Protein AF-A0A812YJ46-F1 (afdb_monomer_lite)

Secondary structure (DSSP, 8-state):
-PPPP-----SS-----EEEE-HHHHHHHHHHHHHTTTS---EEEEEEEETTEEEEEEEEEPP--GGG--TT------

Foldseek 3Di:
DDFDDDDDDDDPDLQAPGEDEDPAAVVVVVVLCVVVVFDDWDKDFDFDDDRRYTYGDHIGTDDDDPVPPDVPDPDPGD

Radius of gyration: 15.07 Å; chains: 1; bounding box: 42×20×34 Å

pLDDT: mean 76.42, std 21.72, range [35.75, 98.06]

Sequence (78 aa):
MAPVAGAGGGGSAHSLTGYSFSPKAYAKAVLHSCKHSAAPVLGLLLGTANGKVLKVADAIPLFHTHALALPGQVDASF

Structure (mmCIF, N/CA/C/O backbone):
data_AF-A0A812YJ46-F1
#
_entry.id   AF-A0A812YJ46-F1
#
loop_
_atom_site.group_PDB
_atom_site.id
_atom_site.type_symbol
_atom_site.label_atom_id
_atom_site.label_alt_id
_atom_site.label_comp_id
_atom_site.label_asym_id
_atom_site.label_entity_id
_atom_site.label_seq_id
_atom_site.pdbx_PDB_ins_code
_atom_site.Cartn_x
_atom_site.Cartn_y
_atom_site.Cartn_z
_atom_site.occupancy
_atom_site.B_iso_or_equiv
_atom_site.auth_seq_id
_atom_site.auth_comp_id
_atom_site.auth_asym_id
_atom_site.auth_atom_id
_atom_site.pdbx_PDB_model_num
ATOM 1 N N . MET A 1 1 ? -13.703 -9.405 5.880 1.00 37.38 1 MET A N 1
ATOM 2 C CA . MET A 1 1 ? -12.338 -9.083 5.412 1.00 37.38 1 MET A CA 1
ATOM 3 C C . MET A 1 1 ? -11.411 -9.170 6.618 1.00 37.38 1 MET A C 1
ATOM 5 O O . MET A 1 1 ? -11.535 -8.346 7.512 1.00 37.38 1 MET A O 1
ATOM 9 N N . ALA A 1 2 ? -10.621 -10.241 6.715 1.00 35.75 2 ALA A N 1
ATOM 10 C CA . ALA A 1 2 ? -9.745 -10.526 7.857 1.00 35.75 2 ALA A CA 1
ATOM 11 C C . ALA A 1 2 ? -8.445 -9.691 7.795 1.00 35.75 2 ALA A C 1
ATOM 13 O O . ALA A 1 2 ? -8.056 -9.290 6.695 1.00 35.75 2 ALA A O 1
ATOM 14 N N . PRO A 1 3 ? -7.768 -9.419 8.928 1.00 43.53 3 PRO A N 1
ATOM 15 C CA . PRO A 1 3 ? -6.488 -8.720 8.922 1.00 43.53 3 PRO A CA 1
ATOM 16 C C . PRO A 1 3 ? -5.392 -9.647 8.382 1.00 43.53 3 PRO A C 1
ATOM 18 O O . PRO A 1 3 ? -5.199 -10.755 8.877 1.00 43.53 3 PRO A O 1
ATOM 21 N N . VAL A 1 4 ? -4.680 -9.193 7.352 1.00 52.91 4 VAL A N 1
ATOM 22 C CA . VAL A 1 4 ? -3.421 -9.809 6.915 1.00 52.91 4 VAL A CA 1
ATOM 23 C C . VAL A 1 4 ? -2.349 -9.486 7.968 1.00 52.91 4 VAL A C 1
ATOM 25 O O . VAL A 1 4 ? -2.448 -8.459 8.632 1.00 52.91 4 VAL A O 1
ATOM 28 N N . ALA A 1 5 ? -1.394 -10.381 8.225 1.00 48.53 5 ALA A N 1
ATOM 29 C CA . ALA A 1 5 ? -0.303 -10.180 9.187 1.00 48.53 5 ALA A CA 1
ATOM 30 C C . ALA A 1 5 ? 0.985 -9.874 8.409 1.00 48.53 5 ALA A C 1
ATOM 32 O O . ALA A 1 5 ? 1.270 -10.532 7.416 1.00 48.53 5 ALA A O 1
ATOM 33 N N . GLY A 1 6 ? 1.725 -8.832 8.797 1.00 45.69 6 GLY A N 1
ATOM 34 C CA . GLY A 1 6 ? 2.916 -8.344 8.095 1.00 45.69 6 GLY A CA 1
ATOM 35 C C . GLY A 1 6 ? 4.131 -8.383 9.017 1.00 45.69 6 GLY A C 1
ATOM 36 O O . GLY A 1 6 ? 4.050 -7.910 10.150 1.00 45.69 6 GLY A O 1
ATOM 37 N N . ALA A 1 7 ? 5.221 -8.980 8.532 1.00 45.47 7 ALA A N 1
ATOM 38 C CA . ALA A 1 7 ? 6.510 -9.114 9.210 1.00 45.47 7 ALA A CA 1
ATOM 39 C C . ALA A 1 7 ? 7.250 -7.760 9.312 1.00 45.47 7 ALA A C 1
ATOM 41 O O . ALA A 1 7 ? 7.149 -6.932 8.409 1.00 45.47 7 ALA A O 1
ATOM 42 N N . GLY A 1 8 ? 7.946 -7.529 10.434 1.00 43.16 8 GLY A N 1
ATOM 43 C CA . GLY A 1 8 ? 8.410 -6.206 10.879 1.00 43.16 8 GLY A CA 1
ATOM 44 C C . GLY A 1 8 ? 9.905 -5.882 10.735 1.00 43.16 8 GLY A C 1
ATOM 45 O O . GLY A 1 8 ? 10.701 -6.685 10.259 1.00 43.16 8 GLY A O 1
ATOM 46 N N . GLY A 1 9 ? 10.257 -4.681 11.217 1.00 36.16 9 GLY A N 1
ATOM 47 C CA . GLY A 1 9 ? 11.611 -4.141 11.404 1.00 36.16 9 GLY A CA 1
ATOM 48 C C . GLY A 1 9 ? 11.643 -3.193 12.620 1.00 36.16 9 GLY A C 1
ATOM 49 O O . GLY A 1 9 ? 10.648 -2.531 12.910 1.00 36.16 9 GLY A O 1
ATOM 50 N N . GLY A 1 10 ? 12.743 -3.216 13.380 1.00 43.62 10 GLY A N 1
ATOM 51 C CA . GLY A 1 10 ? 12.812 -2.878 14.809 1.00 43.62 10 GLY A CA 1
ATOM 52 C C . GLY A 1 10 ? 12.837 -1.394 15.212 1.00 43.62 10 GLY A C 1
ATOM 53 O O . GLY A 1 10 ? 13.619 -0.595 14.712 1.00 43.62 10 GLY A O 1
ATOM 54 N N . GLY A 1 11 ? 12.023 -1.086 16.220 1.00 45.62 11 GLY A N 1
ATOM 55 C CA . GLY A 1 11 ? 11.995 0.115 17.061 1.00 45.62 11 GLY A CA 1
ATOM 56 C C . GLY A 1 11 ? 11.041 -0.206 18.214 1.00 45.62 11 GLY A C 1
ATOM 57 O O . GLY A 1 11 ? 10.022 -0.829 17.933 1.00 45.62 11 GLY A O 1
ATOM 58 N N . SER A 1 12 ? 11.406 0.085 19.476 1.00 50.03 12 SER A N 1
ATOM 59 C CA . SER A 1 12 ? 10.769 -0.430 20.716 1.00 50.03 12 SER A CA 1
ATOM 60 C C . SER A 1 12 ? 9.276 -0.748 20.541 1.00 50.03 12 SER A C 1
ATOM 62 O O . SER A 1 12 ? 8.423 0.143 20.548 1.00 50.03 12 SER A O 1
ATOM 64 N N . ALA A 1 13 ? 8.987 -2.017 20.232 1.00 58.81 13 ALA A N 1
ATOM 65 C CA . ALA A 1 13 ? 7.749 -2.393 19.569 1.00 58.81 13 ALA A CA 1
ATOM 66 C C . ALA A 1 13 ? 6.611 -2.371 20.581 1.00 58.81 13 ALA A C 1
ATOM 68 O O . ALA A 1 13 ? 6.446 -3.293 21.380 1.00 58.81 13 ALA A O 1
ATOM 69 N N . HIS A 1 14 ? 5.783 -1.332 20.527 1.00 58.19 14 HIS A N 1
ATOM 70 C CA . HIS A 1 14 ? 4.454 -1.425 21.102 1.00 58.19 14 HIS A CA 1
ATOM 71 C C . HIS A 1 14 ? 3.739 -2.550 20.341 1.00 58.19 14 HIS A C 1
ATOM 73 O O . HIS A 1 14 ? 3.443 -2.385 19.159 1.00 58.19 14 HIS A O 1
ATOM 79 N N . SER A 1 15 ? 3.565 -3.718 20.978 1.00 76.56 15 SER A N 1
ATOM 80 C CA . SER A 1 15 ? 3.006 -4.924 20.350 1.00 76.56 15 SER A CA 1
ATOM 81 C C . SER A 1 15 ? 1.693 -4.583 19.655 1.00 76.56 15 SER A C 1
ATOM 83 O O . SER A 1 15 ? 0.651 -4.413 20.297 1.00 76.56 15 SER A O 1
ATOM 85 N N . LEU A 1 16 ? 1.758 -4.469 18.336 1.00 76.56 16 LEU A N 1
ATOM 86 C CA . LEU A 1 16 ? 0.621 -4.148 17.503 1.00 76.56 16 LEU A 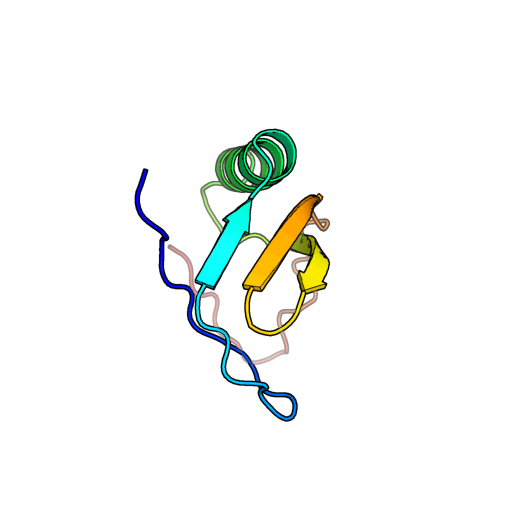CA 1
ATOM 87 C C . LEU A 1 16 ? -0.291 -5.375 17.420 1.00 76.56 16 LEU A C 1
ATOM 89 O O . LEU A 1 16 ? 0.180 -6.486 17.203 1.00 76.56 16 LEU A O 1
ATOM 93 N N . THR A 1 17 ? -1.596 -5.187 17.580 1.00 84.75 17 THR A N 1
ATOM 94 C CA . THR A 1 17 ? -2.595 -6.262 17.487 1.00 84.75 17 THR A CA 1
ATOM 95 C C . THR A 1 17 ? -3.246 -6.340 16.108 1.00 84.75 17 THR A C 1
ATOM 97 O O . THR A 1 17 ? -3.981 -7.284 15.839 1.00 84.75 17 THR A O 1
ATOM 100 N N . GLY A 1 18 ? -3.005 -5.363 15.227 1.00 91.25 18 GLY A N 1
ATOM 101 C CA . GLY A 1 18 ? -3.483 -5.409 13.847 1.00 91.25 18 GLY A CA 1
ATOM 102 C C . GLY A 1 18 ? -3.235 -4.128 13.058 1.00 91.25 18 GLY A C 1
ATOM 103 O O . GLY A 1 18 ? -2.832 -3.099 13.602 1.00 91.25 18 GLY A O 1
ATOM 104 N N . TYR A 1 19 ? -3.512 -4.188 11.760 1.00 94.25 19 TYR A N 1
ATOM 105 C CA . TYR A 1 19 ? -3.439 -3.040 10.867 1.00 94.25 19 TYR A CA 1
ATOM 106 C C . TYR A 1 19 ? -4.567 -3.054 9.836 1.00 94.25 19 TYR A C 1
ATOM 108 O O . TYR A 1 19 ? -5.171 -4.088 9.553 1.00 94.25 19 TYR A O 1
ATOM 116 N N . SER A 1 20 ? -4.844 -1.890 9.257 1.00 94.69 20 SER A N 1
ATOM 117 C CA . SER A 1 20 ? -5.819 -1.724 8.178 1.00 94.69 20 SER A CA 1
ATOM 118 C C . SER A 1 20 ? -5.316 -0.725 7.145 1.00 94.69 20 SER A C 1
ATOM 120 O O . SER A 1 20 ? -4.712 0.280 7.522 1.00 94.69 20 SER A O 1
ATOM 122 N N . PHE A 1 21 ? -5.630 -0.955 5.873 1.00 96.56 21 PHE A N 1
ATOM 123 C CA . PHE A 1 21 ? -5.310 -0.048 4.774 1.00 96.56 21 PHE A CA 1
ATOM 124 C C . PHE A 1 21 ? -6.557 0.681 4.282 1.00 96.56 21 PHE A C 1
ATOM 126 O O . PHE A 1 21 ? -7.624 0.080 4.150 1.00 96.56 21 PHE A O 1
ATOM 133 N N . SER A 1 22 ? -6.412 1.962 3.941 1.00 97.69 22 SER A N 1
ATOM 134 C CA . SER A 1 22 ? -7.388 2.629 3.086 1.00 97.69 22 SER A CA 1
ATOM 135 C C . SER A 1 22 ? -7.372 1.978 1.691 1.00 97.69 22 SER A C 1
ATOM 137 O O . SER A 1 22 ? -6.302 1.573 1.217 1.00 97.69 22 SER A O 1
ATOM 139 N N . PRO A 1 23 ? -8.516 1.902 0.984 1.00 98.06 23 PRO A N 1
ATOM 140 C CA . PRO A 1 23 ? -8.551 1.351 -0.373 1.00 98.06 23 PRO A CA 1
ATOM 141 C C . PRO A 1 23 ? -7.572 2.052 -1.325 1.00 98.06 23 PRO A C 1
ATOM 143 O O . PRO A 1 23 ? -6.929 1.409 -2.151 1.00 98.06 23 PRO A O 1
ATOM 146 N N . LYS A 1 24 ? -7.397 3.370 -1.159 1.00 97.38 24 LYS A N 1
ATOM 147 C CA . LYS A 1 24 ? -6.455 4.184 -1.935 1.00 97.38 24 LYS A CA 1
ATOM 148 C C . LYS A 1 24 ? -4.999 3.780 -1.687 1.00 97.38 24 LYS A C 1
ATOM 150 O O . LYS A 1 24 ? -4.242 3.646 -2.646 1.00 97.38 24 LYS A O 1
ATOM 155 N N . ALA A 1 25 ? -4.609 3.591 -0.425 1.00 97.88 25 ALA A N 1
ATOM 156 C CA . ALA A 1 25 ? -3.256 3.172 -0.067 1.00 97.88 25 ALA A CA 1
ATOM 157 C C . ALA A 1 25 ? -2.934 1.799 -0.669 1.00 97.88 25 ALA A C 1
ATOM 159 O O . ALA A 1 25 ? -1.893 1.626 -1.300 1.00 97.88 25 ALA A O 1
ATOM 160 N N . TYR A 1 26 ? -3.868 0.855 -0.529 1.00 97.50 26 TYR A N 1
ATOM 161 C CA . TYR A 1 26 ? -3.722 -0.489 -1.075 1.00 97.50 26 TYR A CA 1
ATOM 162 C C . TYR A 1 26 ? -3.611 -0.474 -2.605 1.00 97.50 26 TYR A C 1
ATOM 164 O O . TYR A 1 26 ? -2.684 -1.061 -3.158 1.00 97.50 26 TYR A O 1
ATOM 172 N N . ALA A 1 27 ? -4.484 0.274 -3.290 1.00 97.88 27 ALA A N 1
ATOM 173 C CA . ALA A 1 27 ? -4.435 0.410 -4.743 1.00 97.88 27 ALA A CA 1
ATOM 174 C C . ALA A 1 27 ? -3.093 0.980 -5.227 1.00 97.88 27 ALA A C 1
ATOM 176 O O . ALA A 1 27 ? -2.512 0.450 -6.168 1.00 97.88 27 ALA A O 1
ATOM 177 N N . LYS A 1 28 ? -2.557 2.019 -4.569 1.00 96.94 28 LYS A N 1
ATOM 178 C CA . LYS A 1 28 ? -1.253 2.589 -4.941 1.00 96.94 28 LYS A CA 1
ATOM 179 C C . LYS A 1 28 ? -0.102 1.602 -4.769 1.00 96.94 28 LYS A C 1
ATOM 181 O O . LYS A 1 28 ? 0.759 1.542 -5.643 1.00 96.94 28 LYS A O 1
ATOM 186 N N . ALA A 1 29 ? -0.097 0.835 -3.680 1.00 95.06 29 ALA A N 1
ATOM 187 C CA . ALA A 1 29 ? 0.918 -0.187 -3.449 1.00 95.06 29 ALA A CA 1
ATOM 188 C C . ALA A 1 29 ? 0.856 -1.285 -4.523 1.00 95.06 29 ALA A C 1
ATOM 190 O O . ALA A 1 29 ? 1.860 -1.558 -5.175 1.00 95.06 29 ALA A O 1
ATOM 191 N N . VAL A 1 30 ? -0.335 -1.839 -4.779 1.00 96.00 30 VAL A N 1
ATOM 192 C CA . VAL A 1 30 ? -0.526 -2.905 -5.775 1.00 96.00 30 VAL A CA 1
ATOM 193 C C . VAL A 1 30 ? -0.185 -2.425 -7.184 1.00 96.00 30 VAL A C 1
ATOM 195 O O . VAL A 1 30 ? 0.566 -3.089 -7.891 1.00 96.00 30 VAL A O 1
ATOM 198 N N . LEU A 1 31 ? -0.675 -1.251 -7.594 1.00 96.44 31 LEU A N 1
ATOM 199 C CA . LEU A 1 31 ? -0.390 -0.709 -8.925 1.00 96.44 31 LEU A CA 1
ATOM 200 C C . LEU A 1 31 ? 1.103 -0.437 -9.132 1.00 96.44 31 LEU A C 1
ATOM 202 O O . LEU A 1 31 ? 1.610 -0.634 -10.234 1.00 96.44 31 LEU A O 1
ATOM 206 N N . HIS A 1 32 ? 1.816 -0.010 -8.089 1.00 93.75 32 HIS A N 1
ATOM 207 C CA . HIS A 1 32 ? 3.260 0.173 -8.161 1.00 93.75 32 HIS A CA 1
ATOM 208 C C . HIS A 1 32 ? 3.994 -1.151 -8.386 1.00 93.75 32 HIS A C 1
ATOM 210 O O . HIS A 1 32 ? 4.841 -1.218 -9.276 1.00 93.75 32 HIS A O 1
ATOM 216 N N . SER A 1 33 ? 3.613 -2.203 -7.654 1.00 91.31 33 SER A N 1
ATOM 217 C CA . SER A 1 33 ? 4.144 -3.554 -7.853 1.00 91.31 33 SER A CA 1
ATOM 218 C C . SER A 1 33 ? 3.838 -4.086 -9.253 1.00 91.31 33 SER A C 1
ATOM 220 O O . SER A 1 33 ? 4.720 -4.626 -9.907 1.00 91.31 33 SER A O 1
ATOM 222 N N . CYS A 1 34 ? 2.621 -3.882 -9.766 1.00 93.75 34 CYS A N 1
ATOM 223 C CA . CYS A 1 34 ? 2.262 -4.316 -11.118 1.00 93.75 34 CYS A CA 1
ATOM 224 C C . CYS A 1 34 ? 3.022 -3.553 -12.210 1.00 93.75 34 CYS A C 1
ATOM 226 O O . CYS A 1 34 ? 3.378 -4.140 -13.226 1.00 93.75 34 CYS A O 1
ATOM 228 N N . LYS A 1 35 ? 3.285 -2.254 -12.014 1.00 91.06 35 LYS A N 1
ATOM 229 C CA . LYS A 1 35 ? 4.044 -1.441 -12.975 1.00 91.06 35 LYS A CA 1
ATOM 230 C C . LYS A 1 35 ? 5.487 -1.938 -13.141 1.00 91.06 35 LYS A C 1
ATOM 232 O O . LYS A 1 35 ? 6.064 -1.760 -14.209 1.00 91.06 35 LYS A O 1
ATOM 237 N N . HIS A 1 36 ? 6.056 -2.549 -12.104 1.00 88.31 36 HIS A N 1
ATOM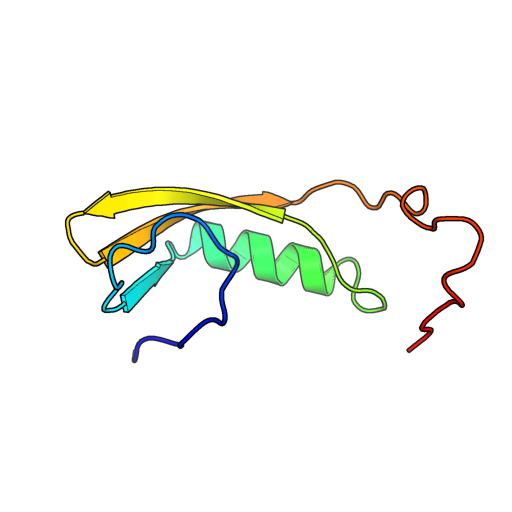 238 C CA . HIS A 1 36 ? 7.425 -3.060 -12.090 1.00 88.31 36 HIS A CA 1
ATOM 239 C C . HIS A 1 36 ? 7.450 -4.506 -11.588 1.00 88.31 36 HIS A C 1
ATOM 241 O O . HIS A 1 36 ? 8.104 -4.836 -10.608 1.00 88.31 36 HIS A O 1
ATOM 247 N N . SER A 1 37 ? 6.717 -5.379 -12.278 1.00 83.75 37 SER A N 1
ATOM 248 C CA . SER A 1 37 ? 6.472 -6.760 -11.844 1.00 83.75 37 SER A CA 1
ATOM 249 C C . SER A 1 37 ? 7.709 -7.661 -11.804 1.00 83.75 37 SER A C 1
ATOM 251 O O . SER A 1 37 ? 7.637 -8.742 -11.233 1.00 83.75 37 SER A O 1
ATOM 253 N N . ALA A 1 38 ? 8.807 -7.246 -12.439 1.00 85.94 38 ALA A N 1
ATOM 254 C CA . ALA A 1 38 ? 10.045 -8.017 -12.556 1.00 85.94 38 ALA A CA 1
ATOM 255 C C . ALA A 1 38 ? 11.053 -7.747 -11.424 1.00 85.94 38 ALA A C 1
ATOM 257 O O . ALA A 1 38 ? 12.163 -8.262 -11.468 1.00 85.94 38 ALA A O 1
ATOM 258 N N . ALA A 1 39 ? 10.721 -6.888 -10.453 1.00 82.12 39 ALA A N 1
ATOM 259 C CA . ALA A 1 39 ? 11.608 -6.595 -9.334 1.00 82.12 39 ALA A CA 1
ATOM 260 C C . ALA A 1 39 ? 10.823 -6.191 -8.076 1.00 82.12 39 ALA A C 1
ATOM 262 O O . ALA A 1 39 ? 9.732 -5.622 -8.175 1.00 82.12 39 ALA A O 1
ATOM 263 N N . PRO A 1 40 ? 11.379 -6.414 -6.872 1.00 86.69 40 PRO A N 1
ATOM 264 C CA . PRO A 1 40 ? 10.851 -5.817 -5.656 1.00 86.69 40 PRO A CA 1
ATOM 265 C C . PRO A 1 40 ? 10.805 -4.289 -5.762 1.00 86.69 40 PRO A C 1
ATOM 267 O O . PRO A 1 40 ? 11.752 -3.650 -6.223 1.00 86.69 40 PRO A O 1
ATOM 270 N N . VAL A 1 41 ? 9.711 -3.700 -5.285 1.00 89.31 41 VAL A N 1
ATOM 271 C CA . VAL A 1 41 ? 9.495 -2.249 -5.294 1.00 89.31 41 VAL A CA 1
ATOM 272 C C . VAL A 1 41 ? 9.470 -1.698 -3.871 1.00 89.31 41 VAL A C 1
ATOM 274 O O . VAL A 1 41 ? 9.007 -2.368 -2.947 1.00 89.31 41 VAL A O 1
ATOM 277 N N . LEU A 1 42 ? 9.953 -0.468 -3.685 1.00 91.25 42 LEU A N 1
ATOM 278 C CA . LEU A 1 42 ? 9.988 0.198 -2.381 1.00 91.25 42 LEU A CA 1
ATOM 279 C C . LEU A 1 42 ? 8.938 1.309 -2.301 1.00 91.25 42 LEU A C 1
ATOM 281 O O . LEU A 1 42 ? 8.662 2.012 -3.270 1.00 91.25 42 LEU A O 1
ATOM 285 N N . GLY A 1 43 ? 8.371 1.502 -1.114 1.00 92.38 43 GLY A N 1
ATOM 286 C CA . GLY A 1 43 ? 7.365 2.529 -0.867 1.00 92.38 43 GLY A CA 1
ATOM 287 C C . GLY A 1 43 ? 7.257 2.887 0.609 1.00 92.38 43 GLY A C 1
ATOM 288 O O . GLY A 1 43 ? 7.605 2.089 1.479 1.00 92.38 43 GLY A O 1
ATOM 289 N N . LEU A 1 44 ? 6.752 4.087 0.891 1.00 95.56 44 LEU A N 1
ATOM 290 C CA . LEU A 1 44 ? 6.439 4.536 2.248 1.00 95.56 44 LEU A CA 1
ATOM 291 C C . LEU A 1 44 ? 4.946 4.384 2.529 1.00 95.56 44 LEU A C 1
ATOM 293 O O . LEU A 1 44 ? 4.109 4.756 1.704 1.00 95.56 44 LEU A O 1
ATOM 297 N N . LEU A 1 45 ? 4.614 3.883 3.717 1.00 96.44 45 LEU A N 1
ATOM 298 C CA . LEU A 1 45 ? 3.244 3.808 4.214 1.00 96.44 45 LEU A CA 1
ATOM 299 C C . LEU A 1 45 ? 3.013 4.931 5.221 1.00 96.44 45 LEU A C 1
ATOM 301 O O . LEU A 1 45 ? 3.741 5.056 6.203 1.00 96.44 45 LEU A O 1
ATOM 305 N N . LEU A 1 46 ? 1.990 5.743 4.972 1.00 96.06 46 LEU A N 1
ATOM 306 C CA . LEU A 1 46 ? 1.623 6.877 5.809 1.00 96.06 46 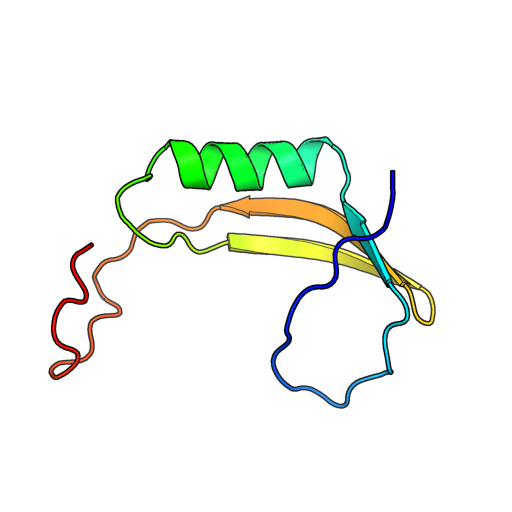LEU A CA 1
ATOM 307 C C . LEU A 1 46 ? 0.313 6.579 6.521 1.00 96.06 46 LEU A C 1
ATOM 309 O O . LEU A 1 46 ? -0.639 6.064 5.929 1.00 96.06 46 LEU A O 1
ATOM 313 N N . GLY A 1 47 ? 0.242 6.916 7.801 1.00 95.69 47 GLY A N 1
ATOM 314 C CA . GLY A 1 47 ? -0.908 6.569 8.611 1.00 95.69 47 GLY A CA 1
ATOM 315 C C . GLY A 1 47 ? -0.797 7.048 10.043 1.00 95.69 47 GLY A C 1
ATOM 316 O O . GLY A 1 47 ? 0.115 7.787 10.406 1.00 95.69 47 GLY A O 1
ATOM 317 N N . THR A 1 48 ? -1.745 6.602 10.855 1.00 94.88 48 THR A N 1
ATOM 318 C CA . THR A 1 48 ? -1.780 6.894 12.285 1.00 94.88 48 THR A CA 1
ATOM 319 C C . THR A 1 48 ? -1.733 5.607 13.094 1.00 94.88 48 THR A C 1
ATOM 321 O O . THR A 1 48 ? -2.285 4.573 12.703 1.00 94.88 48 THR A O 1
ATOM 324 N N . ALA A 1 49 ? -1.069 5.678 14.243 1.00 91.12 49 ALA A N 1
ATOM 325 C CA . ALA A 1 49 ? -1.131 4.653 15.270 1.00 91.12 49 ALA A CA 1
ATOM 326 C C . ALA A 1 49 ? -2.164 5.073 16.315 1.00 91.12 49 ALA A C 1
ATOM 328 O O . ALA A 1 49 ? -2.102 6.185 16.836 1.00 91.12 49 ALA A O 1
ATOM 329 N N . ASN A 1 50 ? -3.108 4.189 16.627 1.00 84.88 50 ASN A N 1
ATOM 330 C CA . ASN A 1 50 ? -4.003 4.369 17.762 1.00 84.88 50 ASN A CA 1
ATOM 331 C C . ASN A 1 50 ? -3.911 3.138 18.668 1.00 84.88 50 ASN A C 1
ATOM 333 O O . ASN A 1 50 ? -4.393 2.056 18.320 1.00 84.88 50 ASN A O 1
ATOM 337 N N . GLY A 1 51 ? -3.247 3.301 19.813 1.00 86.31 51 GLY A N 1
ATOM 338 C CA . GLY A 1 51 ? -2.993 2.224 20.763 1.00 86.31 51 GLY A CA 1
ATOM 339 C C . GLY A 1 51 ? -2.197 1.081 20.132 1.00 86.31 51 GLY A C 1
ATOM 340 O O . GLY A 1 51 ? -0.988 1.184 19.942 1.00 86.31 51 GLY A O 1
ATOM 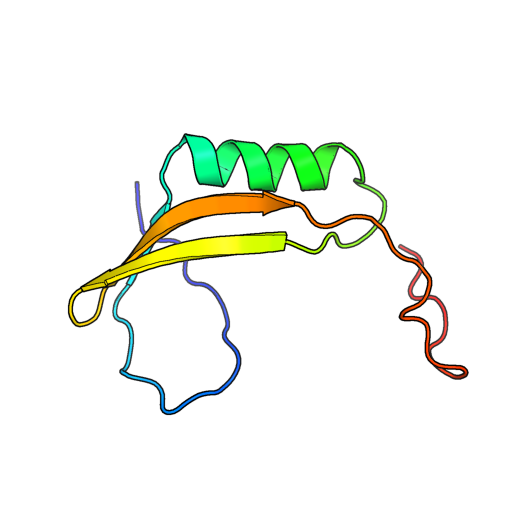341 N N . LYS A 1 52 ? -2.885 -0.023 19.821 1.00 87.69 52 LYS A N 1
ATOM 342 C CA . LYS A 1 52 ? -2.298 -1.240 19.235 1.00 87.69 52 LYS A CA 1
ATOM 343 C C . LYS A 1 52 ? -2.724 -1.484 17.782 1.00 87.69 52 LYS A C 1
ATOM 345 O O . LYS A 1 52 ? -2.529 -2.585 17.277 1.00 87.69 52 LYS A O 1
ATOM 350 N N . VAL A 1 53 ? -3.323 -0.501 17.107 1.00 90.06 53 VAL A N 1
ATOM 351 C CA . VAL A 1 53 ? -3.773 -0.637 15.711 1.00 90.06 53 VAL A CA 1
ATOM 352 C C . VAL A 1 53 ? -3.155 0.450 14.836 1.00 90.06 53 VAL A C 1
ATOM 354 O O . VAL A 1 53 ? -3.251 1.636 15.156 1.00 90.06 53 VAL A O 1
ATOM 357 N N . LEU A 1 54 ? -2.563 0.050 13.706 1.00 93.88 54 LEU A N 1
ATOM 358 C CA . LEU A 1 54 ? -2.087 0.970 12.667 1.00 93.88 54 LEU A CA 1
ATOM 359 C C . LEU A 1 54 ? -3.139 1.134 11.572 1.00 93.88 54 LEU A C 1
ATOM 361 O O . LEU A 1 54 ? -3.597 0.162 10.968 1.00 93.88 54 LEU A O 1
ATOM 365 N N . LYS A 1 55 ? -3.489 2.381 11.269 1.00 95.81 55 LYS A N 1
ATOM 366 C CA . LYS A 1 55 ? -4.342 2.726 10.132 1.00 95.81 55 LYS A CA 1
ATOM 367 C C . LYS A 1 55 ? -3.490 3.368 9.053 1.00 95.81 55 LYS A C 1
ATOM 369 O O . LYS A 1 55 ? -3.106 4.528 9.177 1.00 95.81 55 LYS A O 1
ATOM 374 N N . VAL A 1 56 ? -3.215 2.620 7.991 1.00 97.38 56 VAL A N 1
ATOM 375 C CA . VAL A 1 56 ? -2.495 3.116 6.818 1.00 97.38 56 VAL A CA 1
ATOM 376 C C . VAL A 1 56 ? -3.470 3.909 5.954 1.00 97.38 56 VAL A C 1
ATOM 378 O O . VAL A 1 56 ? -4.383 3.352 5.345 1.00 97.38 56 VAL A O 1
ATOM 381 N N . ALA A 1 57 ? -3.297 5.225 5.934 1.00 97.50 57 ALA A N 1
ATOM 382 C CA . ALA A 1 57 ? -4.141 6.150 5.193 1.00 97.50 57 ALA A CA 1
ATOM 383 C C . ALA A 1 57 ? -3.669 6.319 3.745 1.00 97.50 57 ALA A C 1
ATOM 385 O O . ALA A 1 57 ? -4.510 6.481 2.856 1.00 97.50 57 ALA A O 1
ATOM 386 N N . ASP A 1 58 ? -2.357 6.247 3.499 1.00 97.62 58 ASP A N 1
ATOM 387 C CA . ASP A 1 58 ? -1.792 6.424 2.167 1.00 97.62 58 ASP A CA 1
ATOM 388 C C . ASP A 1 58 ? -0.515 5.605 1.920 1.00 97.62 58 ASP A C 1
ATOM 390 O O . ASP A 1 58 ? 0.161 5.184 2.856 1.00 97.62 58 ASP A O 1
ATOM 394 N N . ALA A 1 59 ? -0.183 5.402 0.645 1.00 97.81 59 ALA A N 1
ATOM 395 C CA . ALA A 1 59 ? 1.084 4.819 0.209 1.00 97.81 59 ALA A CA 1
ATOM 396 C C . ALA A 1 59 ? 1.771 5.744 -0.806 1.00 97.81 59 ALA A C 1
ATOM 398 O O . ALA A 1 59 ? 1.112 6.289 -1.705 1.00 97.81 59 ALA A O 1
ATOM 399 N N . ILE A 1 60 ? 3.085 5.912 -0.658 1.00 97.06 60 ILE A N 1
ATOM 400 C CA . ILE A 1 60 ? 3.947 6.712 -1.530 1.00 97.06 60 ILE A CA 1
ATOM 401 C C . ILE A 1 60 ? 4.968 5.774 -2.185 1.00 97.06 60 ILE A C 1
ATOM 403 O O . ILE A 1 60 ? 5.957 5.409 -1.545 1.00 97.06 60 ILE A O 1
ATOM 407 N N . PRO A 1 61 ? 4.722 5.352 -3.437 1.00 94.06 61 PRO A N 1
ATOM 408 C CA . PRO A 1 61 ? 5.702 4.639 -4.247 1.00 94.06 61 PRO A CA 1
ATOM 409 C C . PRO A 1 61 ? 7.012 5.421 -4.354 1.00 94.06 61 PRO A C 1
ATOM 411 O O . PRO A 1 61 ? 6.982 6.616 -4.657 1.00 94.06 61 PRO A O 1
ATOM 414 N N . LEU A 1 62 ? 8.149 4.767 -4.125 1.00 91.44 62 LEU A N 1
ATOM 415 C CA . LEU A 1 62 ? 9.457 5.373 -4.366 1.00 91.44 62 LEU A CA 1
ATOM 416 C C . LEU A 1 62 ? 9.925 5.072 -5.794 1.00 91.44 62 LEU A C 1
ATOM 418 O O . LEU A 1 62 ? 9.427 4.171 -6.470 1.00 91.44 62 LEU A O 1
ATOM 422 N N . PHE A 1 63 ? 10.869 5.869 -6.289 1.00 84.44 63 PHE A N 1
ATOM 423 C CA . PHE A 1 63 ? 11.467 5.617 -7.596 1.00 84.44 63 PHE A CA 1
ATOM 424 C C . PHE A 1 63 ? 12.351 4.370 -7.569 1.00 84.44 63 PHE A C 1
ATOM 426 O O . PHE A 1 63 ? 12.940 4.019 -6.547 1.00 84.44 63 PHE A O 1
ATOM 433 N N . HIS A 1 64 ? 12.464 3.728 -8.729 1.00 73.94 64 HIS A N 1
ATOM 434 C CA . HIS A 1 64 ? 13.321 2.565 -8.913 1.00 73.94 64 HIS A CA 1
ATOM 435 C C . HIS A 1 64 ? 14.744 3.066 -9.084 1.00 73.94 64 HIS A C 1
ATOM 437 O O . HIS A 1 64 ? 15.138 3.511 -10.160 1.00 73.94 64 HIS A O 1
ATOM 443 N N . THR A 1 65 ? 15.494 3.039 -7.992 1.00 64.75 65 THR A N 1
ATOM 444 C CA . THR A 1 65 ? 16.921 3.322 -8.002 1.00 64.75 65 THR A CA 1
ATOM 445 C C . THR A 1 65 ? 17.659 1.995 -7.926 1.00 64.75 65 THR A C 1
ATOM 447 O O . THR A 1 65 ? 17.673 1.349 -6.884 1.00 64.75 65 THR A O 1
ATOM 450 N N . HIS A 1 66 ? 18.327 1.609 -9.015 1.00 62.69 66 HIS A N 1
ATOM 451 C CA . HIS A 1 66 ? 19.264 0.476 -9.021 1.00 62.69 66 HIS A CA 1
ATOM 452 C C . HIS A 1 66 ? 20.567 0.780 -8.246 1.00 62.69 66 HIS A C 1
ATOM 454 O O . HIS A 1 66 ? 21.413 -0.090 -8.080 1.00 62.69 66 HIS A O 1
ATOM 460 N N . ALA A 1 67 ? 20.738 2.009 -7.742 1.00 54.53 67 ALA A N 1
ATOM 461 C CA . ALA A 1 67 ? 21.966 2.468 -7.088 1.00 54.53 67 ALA A CA 1
ATOM 462 C C . ALA A 1 67 ? 22.164 1.967 -5.643 1.00 54.53 67 ALA A C 1
ATOM 464 O O . ALA A 1 67 ? 23.182 2.286 -5.039 1.00 54.53 67 ALA A O 1
ATOM 465 N N . LEU A 1 68 ? 21.229 1.191 -5.080 1.00 52.03 68 LEU A N 1
ATOM 466 C CA . LEU A 1 68 ? 21.448 0.503 -3.798 1.00 52.03 68 LEU A CA 1
ATOM 467 C C . LEU A 1 68 ? 22.139 -0.861 -3.956 1.00 52.03 68 LEU A C 1
ATOM 469 O O . LEU A 1 68 ? 22.331 -1.559 -2.962 1.00 52.03 68 LEU A O 1
ATOM 473 N N . A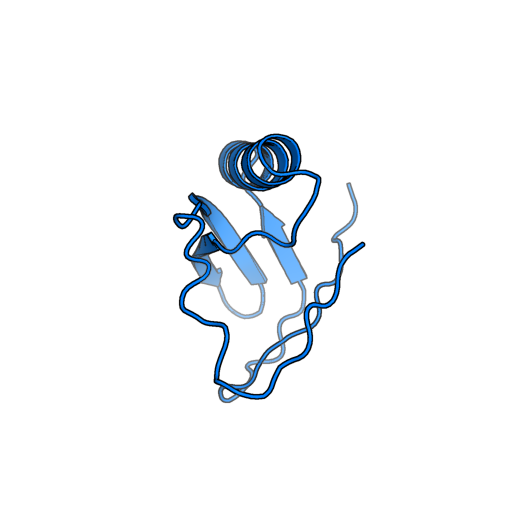LA A 1 69 ? 22.567 -1.228 -5.170 1.00 53.38 69 ALA A N 1
ATOM 474 C CA . ALA A 1 69 ? 23.536 -2.299 -5.348 1.00 53.38 69 ALA A CA 1
ATOM 475 C C . ALA A 1 69 ? 24.884 -1.854 -4.755 1.00 53.38 69 ALA A C 1
ATOM 477 O O . ALA A 1 69 ? 25.692 -1.189 -5.404 1.00 53.38 69 ALA A O 1
ATOM 478 N N . LEU A 1 70 ? 25.120 -2.194 -3.488 1.00 54.59 70 LEU A N 1
ATOM 479 C CA . LEU A 1 70 ? 26.460 -2.167 -2.913 1.00 54.59 70 LEU A CA 1
ATOM 480 C C . LEU A 1 70 ? 27.369 -3.063 -3.773 1.00 54.59 70 LEU A C 1
ATOM 482 O O . LEU A 1 70 ? 26.925 -4.142 -4.184 1.00 54.59 70 LEU A O 1
ATOM 486 N N . PRO A 1 71 ? 28.628 -2.672 -4.043 1.00 43.72 71 PRO A N 1
ATOM 487 C CA . PRO A 1 71 ? 29.563 -3.541 -4.745 1.00 43.72 71 PRO A CA 1
ATOM 488 C C . PRO A 1 71 ? 29.748 -4.826 -3.923 1.00 43.72 71 PRO A C 1
ATOM 490 O O . PRO A 1 71 ? 30.382 -4.809 -2.871 1.00 43.72 71 PRO A O 1
ATOM 493 N N . GLY A 1 72 ? 29.131 -5.923 -4.376 1.00 57.59 72 GLY A N 1
ATOM 494 C CA . GLY A 1 72 ? 29.171 -7.229 -3.710 1.00 57.59 72 GLY A CA 1
ATOM 495 C C . GLY A 1 72 ? 27.829 -7.950 -3.555 1.00 57.59 72 GLY A C 1
ATOM 496 O O . GLY A 1 72 ? 27.844 -9.142 -3.256 1.00 57.59 72 GLY A O 1
ATOM 497 N N . GLN A 1 73 ? 26.680 -7.301 -3.781 1.00 53.56 73 GLN A N 1
ATOM 498 C CA . GLN A 1 73 ? 25.404 -8.024 -3.782 1.00 53.56 73 GLN A CA 1
ATOM 499 C C . GLN A 1 73 ? 25.081 -8.497 -5.201 1.00 53.56 73 GLN A C 1
ATOM 501 O O . GLN A 1 73 ? 24.660 -7.716 -6.052 1.00 53.56 73 GLN A O 1
ATOM 506 N N . VAL A 1 74 ? 25.350 -9.781 -5.449 1.00 53.34 74 VAL A N 1
ATOM 507 C CA . VAL A 1 74 ? 24.983 -10.468 -6.688 1.00 53.34 74 VAL A CA 1
ATOM 508 C C . VAL A 1 74 ? 23.499 -10.268 -6.967 1.00 53.34 74 VAL A C 1
ATOM 510 O O . VAL A 1 74 ? 22.653 -10.391 -6.080 1.00 53.34 74 VAL A O 1
ATOM 513 N N . ASP A 1 75 ? 23.239 -9.906 -8.213 1.00 46.62 75 ASP A N 1
ATOM 514 C CA . ASP A 1 75 ? 21.934 -9.719 -8.810 1.00 46.62 75 ASP A CA 1
ATOM 515 C C . ASP A 1 75 ? 21.045 -10.933 -8.502 1.00 46.62 75 ASP A C 1
ATOM 517 O O . ASP A 1 75 ? 21.233 -12.024 -9.041 1.00 46.62 75 ASP A O 1
ATOM 521 N N . ALA A 1 76 ? 20.104 -10.768 -7.573 1.00 42.53 76 ALA A N 1
ATOM 522 C CA . ALA A 1 76 ? 19.017 -11.719 -7.413 1.00 42.53 76 ALA A CA 1
ATOM 523 C C . ALA A 1 76 ? 17.979 -11.417 -8.500 1.00 42.53 76 ALA A C 1
ATOM 525 O O . ALA A 1 76 ? 16.910 -10.879 -8.221 1.00 42.53 76 ALA A O 1
ATOM 526 N N . SER A 1 77 ? 18.340 -11.731 -9.745 1.00 40.50 77 SER A N 1
ATOM 527 C CA . SER A 1 77 ? 17.396 -11.945 -10.836 1.00 40.50 77 SER A CA 1
ATOM 528 C C . SER A 1 77 ? 16.439 -13.071 -10.446 1.00 40.50 77 SER A C 1
ATOM 530 O O . SER A 1 77 ? 16.870 -14.220 -10.325 1.00 40.50 77 SER A O 1
ATOM 532 N N . PHE A 1 78 ? 15.160 -12.740 -10.272 1.00 41.53 78 PHE A N 1
ATOM 533 C CA . PHE A 1 78 ? 14.019 -13.531 -10.745 1.00 41.53 78 PHE A CA 1
ATOM 534 C C . PHE A 1 78 ? 12.762 -12.661 -10.817 1.00 41.53 78 PHE A C 1
ATOM 536 O O . PHE A 1 78 ? 12.494 -11.936 -9.832 1.00 41.53 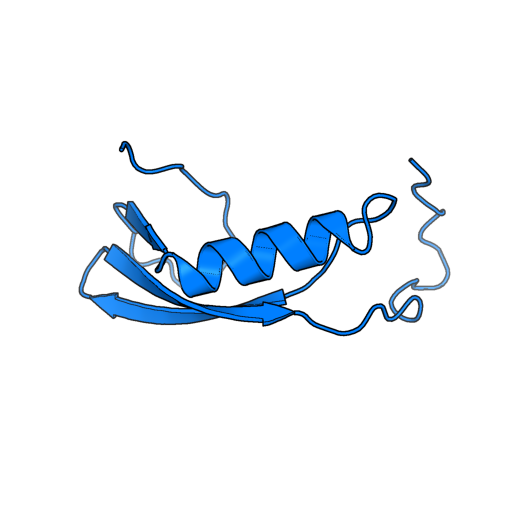78 PHE A O 1
#